Protein AF-A0A1V6EF49-F1 (afdb_monomer)

Mean predicted aligned error: 6.44 Å

Structure (mmCIF, N/CA/C/O backbone):
data_AF-A0A1V6EF49-F1
#
_entry.id   AF-A0A1V6EF49-F1
#
loop_
_atom_site.group_PDB
_atom_site.id
_atom_site.type_symbol
_atom_site.label_atom_id
_atom_site.label_alt_id
_atom_site.label_comp_id
_atom_site.label_asym_id
_atom_site.label_entity_id
_atom_site.label_seq_id
_atom_site.pdbx_PDB_ins_code
_atom_site.Cartn_x
_atom_site.Cartn_y
_atom_site.Cartn_z
_atom_site.occupancy
_atom_site.B_iso_or_equiv
_atom_site.auth_seq_id
_atom_site.auth_comp_id
_atom_site.auth_asym_id
_atom_site.auth_atom_id
_atom_site.pdbx_PDB_model_num
ATOM 1 N N . MET A 1 1 ? 8.854 -18.186 -18.953 1.00 43.47 1 MET A N 1
ATOM 2 C CA . MET A 1 1 ? 8.747 -16.756 -18.592 1.00 43.47 1 MET A CA 1
ATOM 3 C C . MET A 1 1 ? 7.684 -16.632 -17.520 1.00 43.47 1 MET A C 1
ATOM 5 O O . MET A 1 1 ? 6.619 -17.202 -17.709 1.00 43.47 1 MET A O 1
ATOM 9 N N . ALA A 1 2 ? 7.965 -15.952 -16.410 1.00 56.84 2 ALA A N 1
ATOM 10 C CA . ALA A 1 2 ? 6.919 -15.578 -15.463 1.00 56.84 2 ALA A CA 1
ATOM 11 C C . ALA A 1 2 ? 6.036 -14.497 -16.113 1.00 56.84 2 ALA A C 1
ATOM 13 O O . ALA A 1 2 ? 6.568 -13.566 -16.720 1.00 56.84 2 ALA A O 1
ATOM 14 N N . ALA A 1 3 ? 4.711 -14.643 -16.052 1.00 70.94 3 ALA A N 1
ATOM 15 C CA . ALA A 1 3 ? 3.799 -13.602 -16.515 1.00 70.94 3 ALA A CA 1
ATOM 16 C C . ALA A 1 3 ? 3.871 -12.425 -15.532 1.00 70.94 3 ALA A C 1
ATOM 18 O O . ALA A 1 3 ? 3.707 -12.609 -14.328 1.00 70.94 3 ALA A O 1
ATOM 19 N N . ARG A 1 4 ? 4.173 -11.232 -16.044 1.00 81.56 4 ARG A N 1
ATOM 20 C CA . ARG A 1 4 ? 4.249 -9.999 -15.257 1.00 81.56 4 ARG A CA 1
ATOM 21 C C . ARG A 1 4 ? 2.886 -9.320 -15.289 1.00 81.56 4 ARG A C 1
ATOM 23 O O . ARG A 1 4 ? 2.336 -9.128 -16.375 1.00 81.56 4 ARG A O 1
ATOM 30 N N . PHE A 1 5 ? 2.357 -8.944 -14.133 1.00 87.06 5 PHE A N 1
ATOM 31 C CA . PHE A 1 5 ? 1.105 -8.201 -14.065 1.00 87.06 5 PHE A CA 1
ATOM 32 C C . PHE A 1 5 ? 1.278 -6.784 -14.619 1.00 87.06 5 PHE A C 1
ATOM 34 O O . PHE A 1 5 ? 2.341 -6.158 -14.518 1.00 87.06 5 PHE A O 1
ATOM 41 N N . SER A 1 6 ? 0.220 -6.279 -15.249 1.00 89.31 6 SER A N 1
ATOM 42 C CA . SER A 1 6 ? 0.165 -4.896 -15.712 1.00 89.31 6 SER A CA 1
ATOM 43 C C . SER A 1 6 ? 0.026 -3.931 -14.532 1.00 89.31 6 SER A C 1
ATOM 45 O O . SER A 1 6 ? -0.502 -4.278 -13.479 1.00 89.31 6 SER A O 1
ATOM 47 N N . ARG A 1 7 ? 0.425 -2.668 -14.729 1.00 88.19 7 ARG A N 1
ATOM 48 C CA . ARG A 1 7 ? 0.237 -1.618 -13.710 1.00 88.19 7 ARG A CA 1
ATOM 49 C C . ARG A 1 7 ? -1.234 -1.442 -13.321 1.00 88.19 7 ARG A C 1
ATOM 51 O O . ARG A 1 7 ? -1.514 -1.115 -12.180 1.00 88.19 7 ARG A O 1
ATOM 58 N N . ALA A 1 8 ? -2.168 -1.648 -14.251 1.00 90.56 8 ALA A N 1
ATOM 59 C CA . ALA A 1 8 ? -3.597 -1.571 -13.956 1.00 90.56 8 ALA A CA 1
ATOM 60 C C . ALA A 1 8 ? -4.040 -2.686 -12.995 1.00 90.56 8 ALA A C 1
ATOM 62 O O . ALA A 1 8 ? -4.717 -2.398 -12.015 1.00 90.56 8 ALA A O 1
ATOM 63 N N . GLN A 1 9 ? -3.580 -3.919 -13.231 1.00 93.75 9 GLN A N 1
ATOM 64 C CA . GLN A 1 9 ? -3.871 -5.064 -12.363 1.00 93.75 9 GLN A CA 1
ATOM 65 C C . GLN A 1 9 ? -3.288 -4.882 -10.958 1.00 93.75 9 GLN A C 1
ATOM 67 O O . GLN A 1 9 ? -3.961 -5.184 -9.982 1.00 93.75 9 GLN A O 1
ATOM 72 N N . GLU A 1 10 ? -2.073 -4.337 -10.837 1.00 93.94 10 GLU A N 1
ATOM 73 C CA . GLU A 1 10 ? -1.485 -4.045 -9.521 1.00 93.94 10 GLU A CA 1
ATOM 74 C C . GLU A 1 10 ? -2.287 -2.987 -8.749 1.00 93.94 10 GLU A C 1
ATOM 76 O O . GLU A 1 10 ? -2.511 -3.148 -7.556 1.00 93.94 10 GLU A O 1
ATOM 81 N N . ARG A 1 11 ? -2.769 -1.928 -9.419 1.00 92.62 11 ARG A N 1
ATOM 82 C CA . ARG A 1 11 ? -3.580 -0.880 -8.768 1.00 92.62 11 ARG A CA 1
ATOM 83 C C . ARG A 1 11 ? -4.943 -1.399 -8.311 1.00 92.62 11 ARG A C 1
ATOM 85 O O . ARG A 1 11 ? -5.409 -1.032 -7.237 1.00 92.62 11 ARG A O 1
ATOM 92 N N . GLU A 1 12 ? -5.580 -2.243 -9.120 1.00 94.75 12 GLU A N 1
ATOM 93 C CA . GLU A 1 12 ? -6.827 -2.915 -8.742 1.00 94.75 12 GLU A CA 1
ATOM 94 C C . GLU A 1 12 ? -6.608 -3.848 -7.542 1.00 94.75 12 GLU A C 1
ATOM 96 O O . GLU A 1 12 ? -7.381 -3.816 -6.581 1.00 94.75 12 GLU A O 1
ATOM 101 N N . ALA A 1 13 ? -5.518 -4.621 -7.561 1.00 94.38 13 ALA A N 1
ATOM 102 C CA . ALA A 1 13 ? -5.134 -5.491 -6.457 1.00 94.38 13 ALA A CA 1
ATOM 103 C C . ALA A 1 13 ? -4.832 -4.701 -5.173 1.00 94.38 13 ALA A C 1
ATOM 105 O O . ALA A 1 13 ? -5.271 -5.112 -4.105 1.00 94.38 13 ALA A O 1
ATOM 106 N N . ASP A 1 14 ? -4.155 -3.555 -5.263 1.00 94.69 14 ASP A N 1
ATOM 107 C CA . ASP A 1 14 ? -3.883 -2.671 -4.122 1.00 94.69 14 ASP A CA 1
ATOM 108 C C . ASP A 1 14 ? -5.159 -2.119 -3.495 1.00 94.69 14 ASP A C 1
ATOM 110 O O . ASP A 1 14 ? -5.330 -2.173 -2.277 1.00 94.69 14 ASP A O 1
ATOM 114 N N . SER A 1 15 ? -6.068 -1.610 -4.329 1.00 94.69 15 SER A N 1
ATOM 115 C CA . SER A 1 15 ? -7.348 -1.081 -3.864 1.00 94.69 15 SER A CA 1
ATOM 116 C C . SER A 1 15 ? -8.191 -2.162 -3.196 1.00 94.69 15 SER A C 1
ATOM 118 O O . SER A 1 15 ? -8.763 -1.931 -2.134 1.00 94.69 15 SER A O 1
ATOM 120 N N . THR A 1 16 ? -8.249 -3.347 -3.804 1.00 96.62 16 THR A N 1
ATOM 121 C CA . THR A 1 16 ? -8.997 -4.489 -3.266 1.00 96.62 16 THR A CA 1
ATOM 122 C C . THR A 1 16 ? -8.344 -5.029 -1.994 1.00 96.62 16 THR A C 1
ATOM 124 O O . THR A 1 16 ? -9.030 -5.341 -1.027 1.00 96.62 16 THR A O 1
ATOM 127 N N . GLY A 1 17 ? -7.013 -5.104 -1.957 1.00 94.69 17 GLY A N 1
ATOM 128 C CA . GLY A 1 17 ? -6.251 -5.543 -0.790 1.00 94.69 17 GLY A CA 1
ATOM 129 C C . GLY A 1 17 ? -6.432 -4.616 0.410 1.00 94.69 17 GLY A C 1
ATOM 130 O O . GLY A 1 17 ? -6.607 -5.109 1.521 1.00 94.69 17 GLY A O 1
ATOM 131 N N . MET A 1 18 ? -6.464 -3.297 0.191 1.00 94.75 18 MET A N 1
ATOM 132 C CA . MET A 1 18 ? -6.760 -2.322 1.245 1.00 94.75 18 MET A CA 1
ATOM 133 C C . MET A 1 18 ? -8.150 -2.553 1.857 1.00 94.75 18 MET A C 1
ATOM 135 O O . MET A 1 18 ? -8.2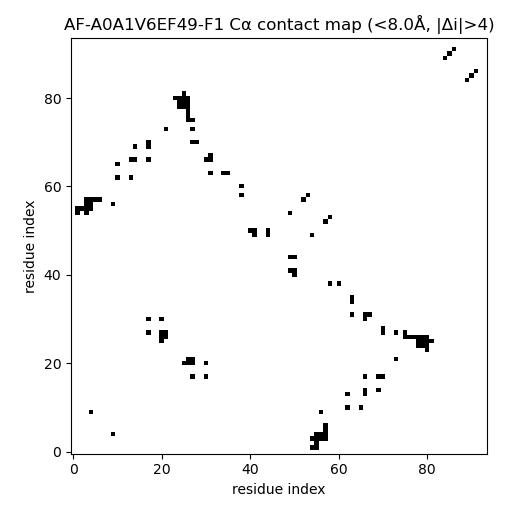63 -2.646 3.077 1.00 94.75 18 MET A O 1
ATOM 139 N N . ASP A 1 19 ? -9.189 -2.709 1.029 1.00 95.06 19 ASP A N 1
ATOM 140 C CA . ASP A 1 19 ? -10.558 -2.973 1.505 1.00 95.06 19 ASP A CA 1
ATOM 141 C C . ASP A 1 19 ? -10.640 -4.289 2.298 1.00 95.06 19 ASP A C 1
ATOM 143 O O . ASP A 1 19 ? -11.244 -4.337 3.370 1.00 95.06 19 ASP A O 1
ATOM 147 N N . ILE A 1 20 ? -9.970 -5.345 1.823 1.00 95.62 20 ILE A N 1
ATOM 148 C CA . ILE A 1 20 ? -9.910 -6.635 2.523 1.00 95.62 20 ILE A CA 1
ATOM 149 C C . ILE A 1 20 ? -9.237 -6.491 3.892 1.00 95.62 20 ILE A C 1
ATOM 151 O O . ILE A 1 20 ? -9.774 -6.983 4.885 1.00 95.62 20 ILE A O 1
ATOM 155 N N . LEU A 1 21 ? -8.075 -5.833 3.960 1.00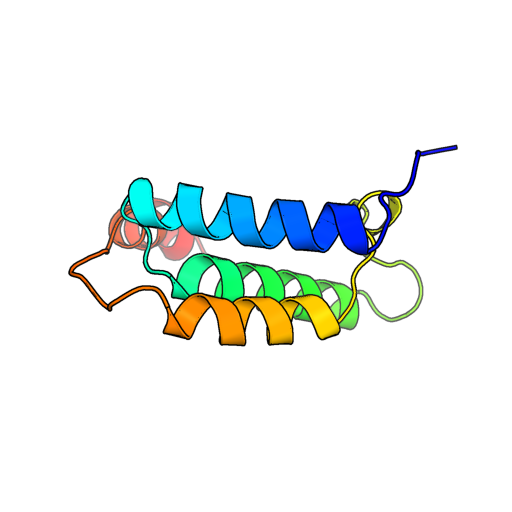 93.44 21 LEU A N 1
ATOM 156 C CA . LEU A 1 21 ? -7.335 -5.650 5.212 1.00 93.44 21 LEU A CA 1
ATOM 157 C C . LEU A 1 21 ? -8.136 -4.824 6.217 1.00 93.44 21 LEU A C 1
ATOM 159 O O . LEU A 1 21 ? -8.259 -5.226 7.374 1.00 93.44 21 LEU A O 1
ATOM 163 N N . TYR A 1 22 ? -8.734 -3.727 5.758 1.00 93.06 22 TYR A N 1
ATOM 164 C CA . TYR A 1 22 ? -9.566 -2.871 6.590 1.00 93.06 22 TYR A CA 1
ATOM 165 C C . TYR A 1 22 ? -10.757 -3.639 7.179 1.00 93.06 22 TYR A C 1
ATOM 167 O O . TYR A 1 22 ? -10.965 -3.634 8.390 1.0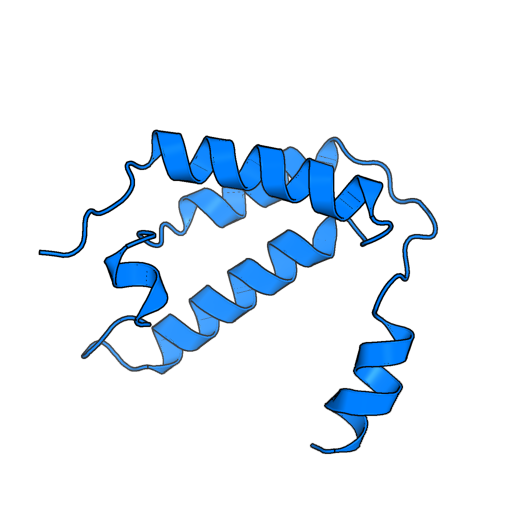0 93.06 22 TYR A O 1
ATOM 175 N N . ARG A 1 23 ? -11.495 -4.396 6.353 1.00 91.69 23 ARG A N 1
ATOM 176 C CA . ARG A 1 23 ? -12.618 -5.239 6.814 1.00 91.69 23 ARG A CA 1
ATOM 177 C C . ARG A 1 23 ? -12.191 -6.364 7.752 1.00 91.69 23 ARG A C 1
ATOM 179 O O . ARG A 1 23 ? -13.002 -6.831 8.547 1.00 91.69 23 ARG A O 1
ATOM 186 N N . ALA A 1 24 ? -10.948 -6.822 7.643 1.00 91.44 24 ALA A N 1
ATOM 187 C CA . ALA A 1 24 ? -10.371 -7.812 8.544 1.00 91.44 24 ALA A CA 1
ATOM 188 C C . ALA A 1 24 ? -9.914 -7.212 9.891 1.00 91.44 24 ALA A C 1
ATOM 190 O O . ALA A 1 24 ? -9.439 -7.958 10.746 1.00 91.44 24 ALA A O 1
ATOM 191 N N . GLY A 1 25 ? -10.073 -5.898 10.099 1.00 90.31 25 GLY A N 1
ATOM 192 C CA . GLY A 1 25 ? -9.729 -5.202 11.340 1.00 90.31 25 GLY A CA 1
ATOM 193 C C . GLY A 1 25 ? -8.268 -4.758 11.430 1.00 90.31 25 GLY A C 1
ATOM 194 O O . GLY A 1 25 ? -7.807 -4.415 12.520 1.00 90.31 25 GLY A O 1
ATOM 195 N N . TYR A 1 26 ? -7.527 -4.780 10.316 1.00 90.12 26 TYR A N 1
ATOM 196 C CA . TYR A 1 26 ? -6.202 -4.166 10.254 1.00 90.12 26 TYR A CA 1
ATOM 197 C C . TYR A 1 26 ? -6.322 -2.644 10.091 1.00 90.12 26 TYR A C 1
ATOM 199 O O . TYR A 1 26 ? -7.236 -2.167 9.407 1.00 90.12 26 TYR A O 1
ATOM 207 N N . PRO A 1 27 ? -5.389 -1.871 10.672 1.00 90.56 27 PRO A N 1
ATOM 208 C CA . PRO A 1 27 ? -5.346 -0.434 10.451 1.00 90.56 27 PRO A CA 1
ATOM 209 C C . PRO A 1 27 ? -5.016 -0.145 8.976 1.00 90.56 27 PRO A C 1
ATOM 211 O O . PRO A 1 27 ? -4.227 -0.885 8.368 1.00 90.56 27 PRO A O 1
ATOM 214 N N . PRO A 1 28 ? -5.604 0.896 8.364 1.00 89.94 28 PRO A N 1
ATOM 215 C CA . PRO A 1 28 ? -5.404 1.195 6.946 1.00 89.94 28 PRO A CA 1
ATOM 216 C C . PRO A 1 28 ? -3.929 1.520 6.617 1.00 89.94 28 PRO A C 1
ATOM 218 O O . PRO A 1 28 ? -3.457 1.266 5.504 1.00 89.94 28 PRO A O 1
ATOM 221 N N . GLU A 1 29 ? -3.134 1.960 7.594 1.00 91.50 29 GLU A N 1
ATOM 222 C CA . GLU A 1 29 ? -1.690 2.162 7.461 1.00 91.50 29 GLU A CA 1
ATOM 223 C C . GLU A 1 29 ? -0.900 0.860 7.296 1.00 91.50 29 GLU A C 1
ATOM 225 O O . GLU A 1 29 ? 0.231 0.896 6.798 1.00 91.50 29 GLU A O 1
ATOM 230 N N . ALA A 1 30 ? -1.447 -0.296 7.688 1.00 90.38 30 ALA A N 1
ATOM 231 C CA . ALA A 1 30 ? -0.730 -1.571 7.643 1.00 90.38 30 ALA A CA 1
ATOM 232 C C . ALA A 1 30 ? -0.244 -1.900 6.223 1.00 90.38 30 ALA A C 1
ATOM 234 O O . ALA A 1 30 ? 0.919 -2.269 6.031 1.00 90.38 30 ALA A O 1
ATOM 235 N N . MET A 1 31 ? -1.102 -1.696 5.218 1.00 91.81 31 MET A N 1
ATOM 236 C CA . MET A 1 31 ? -0.782 -1.936 3.806 1.00 91.81 31 MET A CA 1
ATOM 237 C C . MET A 1 31 ? 0.323 -0.989 3.314 1.00 91.81 31 MET A C 1
ATOM 239 O O . MET A 1 31 ? 1.286 -1.417 2.674 1.00 91.81 31 MET A O 1
ATOM 243 N N . VAL A 1 32 ? 0.231 0.300 3.662 1.00 92.75 32 VAL A N 1
ATOM 244 C CA . VAL A 1 32 ? 1.233 1.316 3.298 1.00 92.75 32 VAL A CA 1
ATOM 245 C C . VAL A 1 32 ? 2.578 1.012 3.964 1.00 92.75 32 VAL A C 1
ATOM 247 O O . VAL A 1 32 ? 3.628 1.082 3.321 1.00 92.75 32 VAL A O 1
ATOM 250 N N . SER A 1 33 ? 2.563 0.641 5.244 1.00 91.44 33 SER A N 1
ATOM 251 C CA . SER A 1 33 ? 3.750 0.259 6.015 1.00 91.44 33 SER A CA 1
ATOM 252 C C . SER A 1 33 ? 4.432 -0.973 5.420 1.00 91.44 33 SER A C 1
ATOM 254 O O . SER A 1 33 ? 5.646 -0.973 5.206 1.00 91.44 33 SER A O 1
ATOM 256 N N . PHE A 1 34 ? 3.655 -2.001 5.075 1.00 90.94 34 PHE A N 1
ATOM 257 C CA . PHE A 1 34 ? 4.156 -3.206 4.422 1.00 90.94 34 PHE A CA 1
ATOM 258 C C . PHE A 1 34 ? 4.832 -2.901 3.077 1.00 90.94 34 PHE A C 1
ATOM 260 O O . PHE A 1 34 ? 5.972 -3.310 2.850 1.00 90.94 34 PHE A O 1
ATOM 267 N N . MET A 1 35 ? 4.179 -2.120 2.214 1.00 92.06 35 MET A N 1
ATOM 268 C CA . MET A 1 35 ? 4.725 -1.765 0.901 1.00 92.06 35 MET A CA 1
ATOM 269 C C . MET A 1 35 ? 6.001 -0.922 1.008 1.00 92.06 35 MET A C 1
ATOM 271 O O . MET A 1 35 ? 6.966 -1.167 0.284 1.00 92.06 35 MET A O 1
ATOM 275 N N . ASN A 1 36 ? 6.063 0.013 1.960 1.00 91.94 36 ASN A N 1
ATOM 276 C CA . ASN A 1 36 ? 7.286 0.769 2.237 1.00 91.94 36 ASN A CA 1
ATOM 277 C C . ASN A 1 36 ? 8.439 -0.128 2.706 1.00 91.94 36 ASN A C 1
ATOM 279 O O . ASN A 1 36 ? 9.572 0.065 2.266 1.00 91.94 36 ASN A O 1
ATOM 283 N N . LYS A 1 37 ? 8.165 -1.133 3.551 1.00 90.12 37 LYS A N 1
ATOM 284 C CA . LYS A 1 37 ? 9.178 -2.115 3.971 1.00 90.12 37 LYS A CA 1
ATOM 285 C C . LYS A 1 37 ? 9.709 -2.917 2.782 1.00 90.12 37 LYS A C 1
ATOM 287 O O . LYS A 1 37 ? 10.919 -3.080 2.669 1.00 90.12 37 LYS A O 1
ATOM 292 N N . LEU A 1 38 ? 8.843 -3.363 1.866 1.00 89.75 38 LEU A N 1
ATOM 293 C CA . LEU A 1 38 ? 9.281 -4.054 0.645 1.00 89.75 38 LEU A CA 1
ATOM 294 C C . LEU A 1 38 ? 10.184 -3.175 -0.230 1.00 89.75 38 LEU A C 1
ATOM 296 O O . LEU 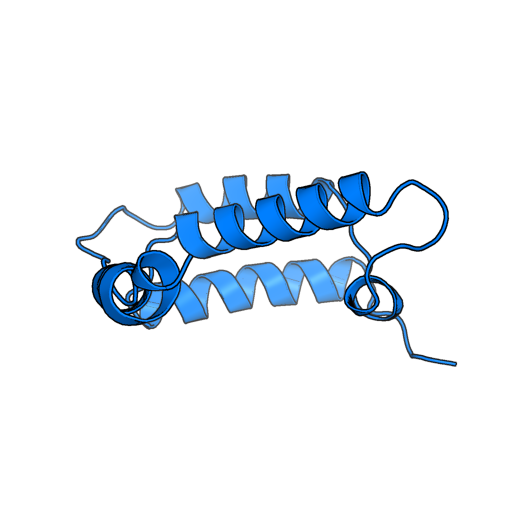A 1 38 ? 11.208 -3.651 -0.712 1.00 89.75 38 LEU A O 1
ATOM 300 N N . LEU A 1 39 ? 9.841 -1.894 -0.404 1.00 88.62 39 LEU A N 1
ATOM 301 C CA . LEU A 1 39 ? 10.681 -0.949 -1.148 1.00 88.62 39 LEU A CA 1
ATOM 302 C C . LEU A 1 39 ? 12.033 -0.707 -0.473 1.00 88.62 39 LEU A C 1
ATOM 304 O O . LEU A 1 39 ? 13.048 -0.612 -1.160 1.00 88.62 39 LEU A O 1
ATOM 308 N N . ALA A 1 40 ? 12.061 -0.592 0.856 1.00 88.88 40 ALA A N 1
ATOM 309 C CA . ALA A 1 40 ? 13.306 -0.437 1.602 1.00 88.88 40 ALA A CA 1
ATOM 310 C C . ALA A 1 40 ? 14.215 -1.661 1.414 1.00 88.88 40 ALA A C 1
ATOM 312 O O . ALA A 1 40 ? 15.367 -1.504 1.017 1.00 88.88 40 ALA A O 1
ATOM 313 N N . LEU A 1 41 ? 13.668 -2.869 1.577 1.00 87.62 41 LEU A N 1
ATOM 314 C CA . LEU A 1 41 ? 14.399 -4.126 1.388 1.00 87.62 41 LEU A CA 1
ATOM 315 C C . LEU A 1 41 ? 14.933 -4.290 -0.043 1.00 87.62 41 LEU A C 1
ATOM 317 O O . LEU A 1 41 ? 16.062 -4.733 -0.244 1.00 87.62 41 LEU A O 1
ATOM 321 N N . ASP A 1 42 ? 14.147 -3.913 -1.051 1.00 86.81 42 ASP A N 1
ATOM 322 C CA . ASP A 1 42 ? 14.587 -3.945 -2.448 1.00 86.81 42 ASP A CA 1
ATOM 323 C C . ASP A 1 42 ? 15.734 -2.964 -2.712 1.00 86.81 42 ASP A C 1
ATOM 325 O O . ASP A 1 42 ? 16.715 -3.324 -3.361 1.00 86.81 42 ASP A O 1
ATOM 329 N N . ARG A 1 43 ? 15.686 -1.762 -2.129 1.00 86.12 43 ARG A N 1
ATOM 330 C CA . ARG A 1 43 ? 16.790 -0.791 -2.209 1.00 86.12 43 ARG A CA 1
ATOM 331 C C . ARG A 1 43 ? 18.048 -1.291 -1.499 1.00 86.12 43 ARG A C 1
ATOM 333 O O . ARG A 1 43 ? 19.146 -1.139 -2.033 1.00 86.12 43 ARG A O 1
ATOM 340 N N . GLU A 1 44 ? 17.895 -1.911 -0.333 1.00 85.94 44 GLU A N 1
ATOM 341 C CA . GLU A 1 44 ? 18.994 -2.499 0.446 1.00 85.94 44 GLU A CA 1
ATOM 342 C C . GLU A 1 44 ? 19.650 -3.689 -0.263 1.00 85.94 44 GLU A C 1
ATOM 344 O O . GLU A 1 44 ? 20.854 -3.900 -0.117 1.00 85.94 44 GLU A O 1
ATOM 349 N N . SER A 1 45 ? 18.903 -4.422 -1.098 1.00 78.19 45 SER A N 1
ATOM 350 C CA . SER A 1 45 ? 19.427 -5.547 -1.888 1.00 78.19 45 SER A CA 1
ATOM 351 C C . SER A 1 45 ? 20.476 -5.149 -2.944 1.00 78.19 45 SER A C 1
ATOM 353 O O . SER A 1 45 ? 21.103 -6.012 -3.564 1.00 78.19 45 SER A O 1
ATOM 355 N N . GLY A 1 46 ? 20.730 -3.844 -3.109 1.00 61.06 46 GLY A N 1
ATOM 356 C CA . GLY A 1 46 ? 21.951 -3.329 -3.715 1.00 61.06 46 GLY A CA 1
ATOM 357 C C . GLY A 1 46 ? 22.040 -3.562 -5.217 1.00 61.06 46 GLY A C 1
ATOM 358 O O . GLY A 1 46 ? 22.950 -4.246 -5.667 1.00 61.06 46 GLY A O 1
ATOM 359 N N . GLY A 1 47 ? 21.114 -2.992 -5.998 1.00 59.56 47 GLY A N 1
ATOM 360 C CA . GLY A 1 47 ? 21.222 -2.744 -7.452 1.00 59.56 47 GLY A CA 1
ATOM 361 C C . GLY A 1 47 ? 21.421 -3.947 -8.395 1.00 59.56 47 GLY A C 1
ATOM 362 O O . GLY A 1 47 ? 21.275 -3.793 -9.605 1.00 59.56 47 GLY A O 1
ATOM 363 N N . GLY A 1 48 ? 21.748 -5.135 -7.882 1.00 65.00 48 GLY A N 1
ATOM 364 C CA . GLY A 1 48 ? 22.109 -6.316 -8.664 1.00 65.00 48 GLY A CA 1
ATOM 365 C C . GLY A 1 48 ? 20.947 -7.276 -8.895 1.00 65.00 48 GLY A C 1
ATOM 366 O O . GLY A 1 48 ? 20.896 -7.913 -9.948 1.00 65.00 48 GLY A O 1
ATOM 367 N N . ARG A 1 49 ? 20.001 -7.378 -7.950 1.00 70.19 49 ARG A N 1
ATOM 368 C CA . ARG A 1 49 ? 18.757 -8.152 -8.098 1.00 70.19 49 ARG A CA 1
ATOM 369 C C . ARG A 1 49 ? 17.648 -7.564 -7.241 1.00 70.19 49 ARG A C 1
ATOM 371 O O . ARG A 1 49 ? 17.775 -7.532 -6.029 1.00 70.19 49 ARG A O 1
ATOM 378 N N . SER A 1 50 ? 16.554 -7.192 -7.895 1.00 80.44 50 SER A N 1
ATOM 379 C CA . SER A 1 50 ? 15.300 -6.854 -7.229 1.00 80.44 50 SER A CA 1
ATOM 380 C C . SER A 1 50 ? 14.729 -8.067 -6.480 1.00 80.44 50 SER A C 1
ATOM 382 O O . SER A 1 50 ? 15.035 -9.216 -6.831 1.00 80.44 50 SER A O 1
ATOM 384 N N . LEU A 1 51 ? 13.897 -7.833 -5.462 1.00 85.19 51 LEU A N 1
ATOM 385 C CA . LEU A 1 51 ? 13.228 -8.902 -4.720 1.00 85.19 51 LEU A CA 1
ATOM 386 C C . LEU A 1 51 ? 12.458 -9.843 -5.672 1.00 85.19 51 LEU A C 1
ATOM 388 O O . LEU A 1 51 ? 11.813 -9.370 -6.611 1.00 85.19 51 LEU A O 1
ATOM 392 N N . PRO A 1 52 ? 12.437 -11.171 -5.427 1.00 87.19 52 PRO A N 1
ATOM 393 C CA . PRO A 1 52 ? 11.755 -12.125 -6.308 1.00 87.19 52 PRO A CA 1
ATOM 394 C C . PRO A 1 52 ? 10.275 -11.811 -6.560 1.00 87.19 52 PRO A C 1
ATOM 396 O O . PRO A 1 52 ? 9.772 -12.080 -7.648 1.00 87.19 52 PRO A O 1
ATOM 399 N N . ILE A 1 53 ? 9.589 -11.202 -5.585 1.00 86.50 53 ILE A N 1
ATOM 400 C CA . ILE A 1 53 ? 8.188 -10.778 -5.717 1.00 86.50 53 ILE A CA 1
ATOM 401 C C . ILE A 1 53 ? 7.993 -9.778 -6.866 1.00 86.50 53 ILE A C 1
ATOM 403 O O . ILE A 1 53 ? 6.981 -9.818 -7.564 1.00 86.50 53 ILE A O 1
ATOM 407 N N . PHE A 1 54 ? 9.004 -8.952 -7.143 1.00 88.44 54 PHE A N 1
ATOM 408 C CA . PHE A 1 54 ? 8.961 -7.948 -8.199 1.00 88.44 54 PHE A CA 1
ATOM 409 C C . PHE A 1 54 ? 9.202 -8.504 -9.608 1.00 88.44 54 PHE A C 1
ATOM 411 O O . PHE A 1 54 ? 9.016 -7.790 -10.597 1.00 88.44 54 PHE A O 1
ATOM 418 N N . ALA A 1 55 ? 9.524 -9.798 -9.728 1.00 87.88 55 ALA A N 1
ATOM 419 C CA . ALA A 1 55 ? 9.574 -10.484 -11.016 1.00 87.88 55 ALA A CA 1
ATOM 420 C C . ALA A 1 55 ? 8.178 -10.638 -11.652 1.00 87.88 55 ALA A C 1
ATOM 422 O O . ALA A 1 55 ? 8.049 -10.531 -12.873 1.00 87.88 55 ALA A O 1
ATOM 423 N N . THR A 1 56 ? 7.138 -10.871 -10.841 1.00 88.69 56 THR A N 1
ATOM 424 C CA . THR A 1 56 ? 5.740 -11.005 -11.296 1.00 88.69 56 THR A CA 1
ATOM 425 C C . THR A 1 56 ? 4.901 -9.775 -10.978 1.00 88.69 56 THR A C 1
ATOM 427 O O . THR A 1 56 ? 4.117 -9.360 -11.830 1.00 88.69 56 THR A O 1
ATOM 430 N N . HIS A 1 57 ? 5.103 -9.169 -9.808 1.00 89.62 57 HIS A N 1
ATOM 431 C CA . HIS A 1 57 ? 4.409 -7.965 -9.355 1.00 89.62 57 HIS A CA 1
ATOM 432 C C . HIS A 1 57 ? 5.341 -6.771 -9.462 1.00 89.62 57 HIS A C 1
ATOM 434 O O . HIS A 1 57 ? 6.036 -6.464 -8.501 1.00 89.62 57 H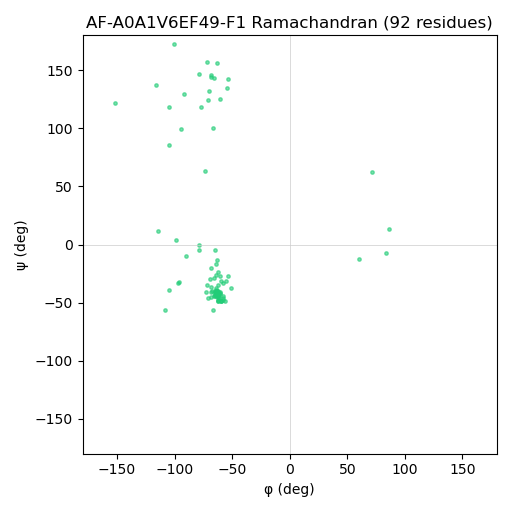IS A O 1
ATOM 440 N N . PRO A 1 58 ? 5.445 -6.099 -10.614 1.00 84.69 58 PRO A N 1
ATOM 441 C CA . PRO A 1 58 ? 6.409 -5.024 -10.737 1.00 84.69 58 PRO A CA 1
ATOM 442 C C . PRO A 1 58 ? 6.230 -3.976 -9.649 1.00 84.69 58 PRO A C 1
ATOM 444 O O . PRO A 1 58 ? 5.108 -3.550 -9.390 1.00 84.69 58 PRO A O 1
ATOM 447 N N . SER A 1 59 ? 7.349 -3.569 -9.051 1.00 76.12 59 SER A N 1
ATOM 448 C CA . SER A 1 59 ? 7.395 -2.476 -8.090 1.00 76.12 59 SER A CA 1
ATOM 449 C C . SER A 1 59 ? 7.321 -1.143 -8.819 1.00 76.12 59 SER A C 1
ATOM 451 O O . SER A 1 59 ? 8.157 -0.855 -9.680 1.00 76.12 59 SER A O 1
ATOM 453 N N . PRO A 1 60 ? 6.284 -0.352 -8.545 1.00 74.50 60 PRO A N 1
ATOM 454 C CA . PRO A 1 60 ? 6.406 1.078 -8.722 1.00 74.50 60 PRO A CA 1
ATOM 455 C C . PRO A 1 60 ? 6.266 1.816 -7.393 1.00 74.50 60 PRO A C 1
ATOM 457 O O . PRO A 1 60 ? 5.336 1.601 -6.615 1.00 74.50 60 PRO A O 1
ATOM 460 N N . GLU A 1 61 ? 7.134 2.798 -7.200 1.00 79.75 61 GLU A N 1
ATOM 461 C CA . GLU A 1 61 ? 7.019 3.804 -6.147 1.00 79.75 61 GLU A CA 1
ATOM 462 C C . GLU A 1 61 ? 5.644 4.503 -6.185 1.00 79.75 61 GLU A C 1
ATOM 464 O O . GLU A 1 61 ? 5.117 4.909 -5.152 1.00 79.75 61 GLU A O 1
ATOM 469 N N . GLU A 1 62 ? 5.014 4.566 -7.366 1.00 85.44 62 GLU A N 1
ATOM 470 C CA . GLU A 1 62 ? 3.673 5.125 -7.581 1.00 85.44 62 GLU A CA 1
ATOM 471 C C . GLU A 1 62 ? 2.563 4.396 -6.795 1.00 85.44 62 GLU A C 1
ATOM 473 O O . GLU A 1 62 ? 1.548 5.008 -6.469 1.00 85.44 62 GLU A O 1
ATOM 478 N N . ARG A 1 63 ? 2.734 3.105 -6.472 1.00 90.44 63 ARG A N 1
ATOM 479 C CA . ARG A 1 63 ? 1.724 2.333 -5.726 1.00 90.44 63 ARG A CA 1
ATOM 480 C C . ARG A 1 63 ? 1.647 2.747 -4.270 1.00 90.44 63 ARG A C 1
ATOM 482 O O . ARG A 1 63 ? 0.558 2.780 -3.714 1.00 90.44 63 ARG A O 1
ATOM 489 N N . VAL A 1 64 ? 2.774 3.112 -3.660 1.00 92.25 64 VAL A N 1
ATOM 490 C CA . VAL A 1 64 ? 2.759 3.648 -2.294 1.00 92.25 64 VAL A CA 1
ATOM 491 C C . VAL A 1 64 ? 1.997 4.967 -2.261 1.00 92.25 64 VAL A C 1
ATOM 493 O O . VAL A 1 64 ? 1.165 5.148 -1.380 1.00 92.25 64 VAL A O 1
ATOM 496 N N . ALA A 1 65 ? 2.212 5.846 -3.246 1.00 91.31 65 ALA A N 1
ATOM 497 C CA . ALA A 1 65 ? 1.456 7.093 -3.353 1.00 91.31 65 ALA A CA 1
ATOM 498 C C . ALA A 1 65 ? -0.051 6.831 -3.534 1.00 91.31 65 ALA A C 1
ATOM 500 O O . ALA A 1 65 ? -0.866 7.414 -2.824 1.00 91.31 65 ALA A O 1
ATOM 501 N N . LEU A 1 66 ? -0.426 5.888 -4.408 1.00 91.50 66 LEU A N 1
ATOM 502 C CA . LEU A 1 66 ? -1.822 5.468 -4.558 1.00 91.50 66 LEU A CA 1
ATOM 503 C C . LEU A 1 66 ? -2.408 4.952 -3.236 1.00 91.50 66 LEU A C 1
ATOM 505 O O . LEU A 1 66 ? -3.503 5.352 -2.856 1.00 91.50 66 LEU A O 1
ATOM 509 N N . LEU A 1 67 ? -1.697 4.073 -2.530 1.00 93.12 67 LEU A N 1
ATOM 510 C CA . LEU A 1 67 ? -2.160 3.513 -1.261 1.00 93.12 67 LEU A CA 1
ATOM 511 C C . LEU A 1 67 ? -2.294 4.589 -0.179 1.00 93.12 67 LEU A C 1
ATOM 513 O O . LEU A 1 67 ? -3.261 4.555 0.571 1.00 93.12 67 LEU A O 1
ATOM 517 N N . GLN A 1 68 ? -1.388 5.570 -0.128 1.00 93.69 68 GLN A N 1
ATOM 518 C CA . GLN A 1 68 ? -1.504 6.736 0.757 1.00 93.69 68 GLN A CA 1
ATOM 519 C C . GLN A 1 68 ? -2.739 7.585 0.437 1.00 93.69 68 GLN A C 1
ATOM 521 O O . GLN A 1 68 ? -3.361 8.136 1.345 1.00 93.69 68 GLN A O 1
ATOM 526 N N . ASP A 1 69 ? -3.109 7.691 -0.839 1.00 93.75 69 ASP A N 1
ATOM 527 C CA . ASP A 1 69 ? -4.317 8.395 -1.264 1.00 93.75 69 ASP A CA 1
ATOM 528 C C . ASP A 1 69 ? -5.594 7.615 -0.932 1.00 93.75 69 ASP A C 1
ATOM 530 O O . ASP A 1 69 ? -6.572 8.205 -0.467 1.00 93.75 69 ASP A O 1
ATOM 534 N N . LEU A 1 70 ? -5.580 6.295 -1.129 1.00 92.44 70 LEU A N 1
ATOM 535 C CA . LEU A 1 70 ? -6.680 5.399 -0.772 1.00 92.44 70 LEU A CA 1
ATOM 536 C C . LEU A 1 70 ? -6.905 5.354 0.737 1.00 92.44 70 LEU A C 1
ATOM 538 O O . LEU A 1 70 ? -8.046 5.436 1.171 1.00 92.44 70 LEU A O 1
ATOM 542 N N . MET A 1 71 ? -5.830 5.285 1.524 1.00 93.00 71 MET A N 1
ATOM 543 C CA . MET 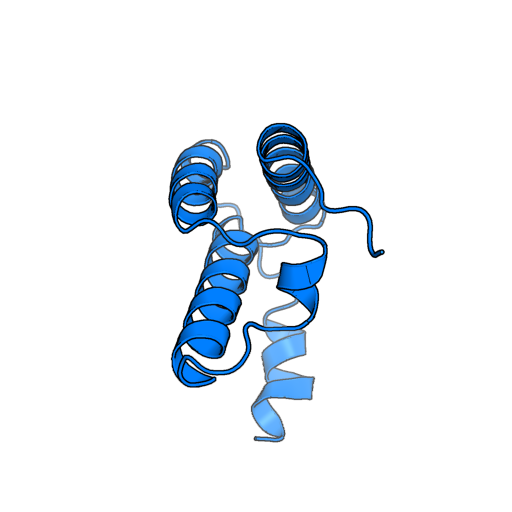A 1 71 ? -5.856 5.240 2.989 1.00 93.00 71 MET A CA 1
ATOM 544 C C . MET A 1 71 ? -6.708 6.366 3.585 1.00 93.00 71 MET A C 1
ATOM 546 O O . MET A 1 71 ? -7.480 6.122 4.500 1.00 93.00 71 MET A O 1
ATOM 550 N N . ARG A 1 72 ? -6.676 7.571 2.997 1.00 91.25 72 ARG A N 1
ATOM 551 C CA . ARG A 1 72 ? -7.484 8.722 3.450 1.00 91.25 72 ARG A CA 1
ATOM 552 C C . ARG A 1 72 ? -9.001 8.518 3.350 1.00 91.25 72 ARG A C 1
ATOM 554 O O . ARG A 1 72 ? -9.750 9.338 3.871 1.00 91.25 72 ARG A O 1
ATOM 561 N N . GLN A 1 73 ? -9.457 7.487 2.643 1.00 91.56 73 GLN A N 1
ATOM 562 C CA . GLN A 1 73 ? -10.874 7.143 2.502 1.00 91.56 73 GLN A CA 1
ATOM 563 C C . GLN A 1 73 ? -11.356 6.177 3.592 1.00 91.56 73 GLN A C 1
ATOM 565 O O . GLN A 1 73 ? -12.560 5.962 3.713 1.00 91.56 73 GLN A O 1
ATOM 570 N N . TYR A 1 74 ? -10.439 5.616 4.382 1.00 89.00 74 TYR A N 1
ATOM 571 C CA . TYR A 1 74 ? -10.735 4.686 5.462 1.00 89.00 74 TYR A CA 1
ATOM 572 C C . TYR A 1 74 ? -10.582 5.427 6.795 1.00 89.00 74 TYR A C 1
ATOM 574 O O . TYR A 1 74 ? -9.504 5.950 7.070 1.00 89.00 74 TYR A O 1
ATOM 582 N N . PRO A 1 75 ? -11.647 5.550 7.603 1.00 85.19 75 PRO A N 1
ATOM 583 C CA . PRO A 1 75 ? -11.546 6.216 8.890 1.00 85.19 75 PRO A CA 1
ATOM 584 C C . PRO A 1 75 ? -10.696 5.393 9.861 1.00 85.19 75 PRO A C 1
ATOM 586 O O . PRO A 1 75 ? -10.773 4.163 9.881 1.00 85.19 75 PRO A O 1
ATOM 589 N N . GLU A 1 76 ? -9.934 6.105 10.689 1.00 71.75 76 GLU A N 1
ATOM 590 C CA . GLU A 1 76 ? -9.201 5.534 11.817 1.00 71.75 76 GLU A CA 1
ATOM 591 C C . GLU A 1 76 ? -10.199 5.021 12.864 1.00 71.75 76 GLU A C 1
ATOM 593 O O . GLU A 1 76 ? -10.785 5.790 13.632 1.00 71.75 76 GLU A O 1
ATOM 598 N N . GLU A 1 77 ? -10.429 3.711 12.859 1.00 77.81 77 GLU A N 1
ATOM 599 C CA . GLU A 1 77 ? -11.184 2.990 13.885 1.00 77.81 77 GLU A CA 1
ATOM 600 C C . GLU A 1 77 ? -10.210 2.285 14.845 1.00 77.81 77 GLU A C 1
ATOM 602 O O . GLU A 1 77 ? -9.002 2.276 14.618 1.00 77.81 77 GLU A O 1
ATOM 607 N N . ASN A 1 78 ? -10.702 1.690 15.941 1.00 72.31 78 ASN A N 1
ATOM 608 C CA . ASN A 1 78 ? -9.856 0.937 16.882 1.00 72.31 78 ASN A CA 1
ATOM 609 C C . ASN A 1 78 ? -9.425 -0.421 16.286 1.00 72.31 78 ASN A C 1
ATOM 611 O O . ASN A 1 78 ? -9.825 -1.487 16.756 1.00 72.31 78 ASN A O 1
ATOM 615 N N . HIS A 1 79 ? -8.659 -0.364 15.200 1.00 76.62 79 HIS A N 1
ATOM 616 C CA . HIS A 1 79 ? -8.099 -1.488 14.470 1.00 76.62 79 HIS A CA 1
ATOM 617 C C . HIS A 1 79 ? -6.679 -1.761 14.970 1.00 76.62 79 HIS A C 1
ATOM 619 O O . HIS A 1 79 ? -5.726 -1.113 14.554 1.00 76.62 79 HIS A O 1
ATO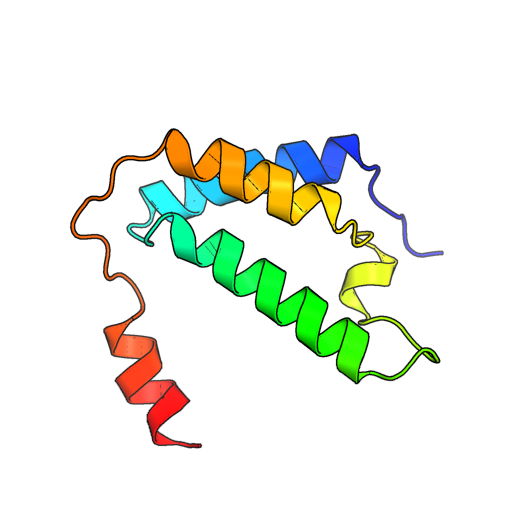M 625 N N . SER A 1 80 ? -6.531 -2.750 15.850 1.00 73.06 80 SER A N 1
ATOM 626 C CA . SER A 1 80 ? -5.226 -3.224 16.341 1.00 73.06 80 SER A CA 1
ATOM 627 C C . SER A 1 80 ? -4.924 -4.660 15.906 1.00 73.06 80 SER A C 1
ATOM 629 O O . SER A 1 80 ? -4.014 -5.308 16.434 1.00 73.06 80 SER A O 1
ATOM 631 N N . TYR A 1 81 ? -5.707 -5.212 14.969 1.00 72.62 81 TYR A N 1
ATOM 632 C CA . TYR A 1 81 ? -5.617 -6.633 14.662 1.00 72.62 81 TYR A CA 1
ATOM 633 C C . TYR A 1 81 ? -4.214 -6.996 14.165 1.00 72.62 81 TYR A C 1
ATOM 635 O O . TYR A 1 81 ? -3.687 -6.426 13.212 1.00 72.62 81 TYR A O 1
ATOM 643 N N . GLY A 1 82 ? -3.604 -7.975 14.831 1.00 69.06 82 GLY A N 1
ATOM 644 C CA . GLY A 1 82 ? -2.266 -8.463 14.510 1.00 69.06 82 GLY A CA 1
ATOM 645 C C . GLY A 1 82 ? -1.110 -7.663 15.113 1.00 69.06 82 GLY A C 1
ATOM 646 O O . GLY A 1 82 ? 0.014 -8.151 15.030 1.00 69.06 82 GLY A O 1
ATOM 647 N N . GLU A 1 83 ? -1.352 -6.512 15.749 1.00 73.44 83 GLU A N 1
ATOM 648 C CA . GLU A 1 83 ? -0.307 -5.747 16.439 1.00 73.44 83 GLU A CA 1
ATOM 649 C C . GLU A 1 83 ? 0.211 -6.516 17.663 1.00 73.44 83 GLU A C 1
ATOM 651 O O . GLU A 1 83 ? 1.390 -6.874 17.700 1.00 73.44 83 GLU A O 1
ATOM 656 N N . ASP A 1 84 ? -0.679 -6.882 18.590 1.00 73.50 84 ASP A N 1
ATOM 657 C CA . ASP A 1 84 ? -0.330 -7.639 19.803 1.00 73.50 84 ASP A CA 1
ATOM 658 C C . ASP A 1 84 ? 0.386 -8.952 19.459 1.00 73.50 84 ASP A C 1
ATOM 660 O O . ASP A 1 84 ? 1.483 -9.219 19.946 1.00 73.50 84 ASP A O 1
ATOM 664 N N . ARG A 1 85 ? -0.171 -9.723 18.511 1.00 71.44 85 ARG A N 1
ATOM 665 C CA . ARG A 1 85 ? 0.432 -10.976 18.029 1.00 71.44 85 ARG A CA 1
ATOM 666 C C . ARG A 1 85 ? 1.836 -10.752 17.462 1.00 71.44 85 ARG A C 1
ATOM 668 O O . ARG A 1 85 ? 2.746 -11.522 17.752 1.00 71.44 85 ARG A O 1
ATOM 675 N N . TYR A 1 86 ? 2.027 -9.723 16.635 1.00 71.88 86 TYR A N 1
ATOM 676 C CA . TYR A 1 86 ? 3.339 -9.425 16.061 1.00 71.88 86 TYR A CA 1
ATOM 677 C C . TYR A 1 86 ? 4.365 -9.084 17.149 1.00 71.88 86 TYR A C 1
ATOM 679 O O . TYR A 1 86 ? 5.505 -9.550 17.084 1.00 71.88 86 TYR A O 1
ATOM 687 N N . PHE A 1 87 ? 3.977 -8.295 18.152 1.00 74.00 87 PHE A N 1
ATOM 688 C CA . PHE A 1 87 ? 4.860 -7.940 19.259 1.00 74.00 87 PHE A CA 1
ATOM 689 C C . PHE A 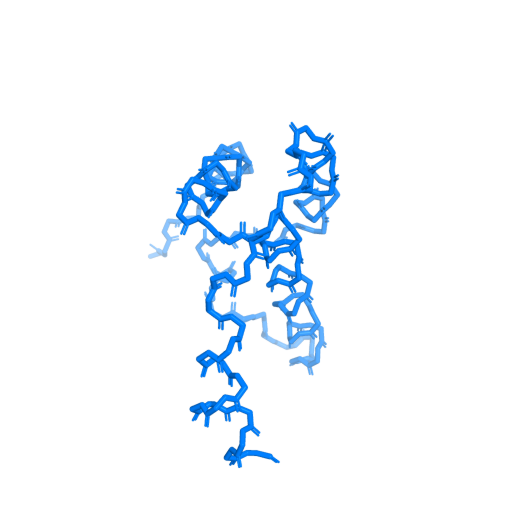1 87 ? 5.191 -9.137 20.157 1.00 74.00 87 PHE A C 1
ATOM 691 O O . PHE A 1 87 ? 6.364 -9.338 20.482 1.00 74.00 87 PHE A O 1
ATOM 698 N N . GLU A 1 88 ? 4.192 -9.940 20.516 1.00 73.44 88 GLU A N 1
ATOM 699 C CA . GLU A 1 88 ? 4.344 -11.092 21.408 1.00 73.44 88 GLU A CA 1
ATOM 700 C C . GLU A 1 88 ? 5.110 -12.246 20.760 1.00 73.44 88 GLU A C 1
ATOM 702 O O . GLU A 1 88 ? 6.015 -12.807 21.379 1.00 73.44 88 GLU A O 1
ATOM 707 N N . GLU A 1 89 ? 4.776 -12.602 19.520 1.00 76.88 89 GLU A N 1
ATOM 708 C CA . GLU A 1 89 ? 5.271 -13.829 18.890 1.00 76.88 89 GLU A CA 1
ATOM 709 C C . GLU A 1 89 ? 6.491 -13.592 17.999 1.00 76.88 89 GLU A C 1
ATOM 711 O O . GLU A 1 89 ? 7.353 -14.460 17.900 1.00 76.88 89 GLU A O 1
ATOM 716 N N . VAL A 1 90 ? 6.589 -12.433 17.340 1.00 74.69 90 VAL A N 1
ATOM 717 C CA . VAL A 1 90 ? 7.606 -12.205 16.300 1.00 74.69 90 VAL A CA 1
ATOM 718 C C . VAL A 1 90 ? 8.692 -11.255 16.779 1.00 74.69 90 VAL A C 1
ATOM 720 O O . VAL A 1 90 ? 9.867 -11.611 16.762 1.00 74.69 90 VAL A O 1
ATOM 723 N N . ARG A 1 91 ? 8.331 -10.045 17.220 1.00 72.44 91 ARG A N 1
ATOM 724 C CA . ARG A 1 91 ? 9.314 -9.017 17.590 1.00 72.44 91 ARG A CA 1
ATOM 725 C C . ARG A 1 91 ? 10.083 -9.366 18.864 1.00 72.44 91 ARG A C 1
ATOM 727 O O . ARG A 1 91 ? 11.227 -8.965 18.984 1.00 72.44 91 ARG A O 1
ATOM 734 N N . SER A 1 92 ? 9.488 -10.111 19.791 1.00 69.50 92 SER A N 1
ATOM 735 C CA . SER A 1 92 ? 10.157 -10.574 21.017 1.00 69.50 92 SER A CA 1
ATOM 736 C C . SER A 1 92 ? 11.339 -11.525 20.765 1.00 69.50 92 SER A C 1
ATOM 738 O O . SER A 1 92 ? 12.162 -11.719 21.659 1.00 69.50 92 SER A O 1
ATOM 740 N N . HIS A 1 93 ? 11.435 -12.108 19.564 1.00 63.94 93 HIS A N 1
ATOM 741 C CA . HIS A 1 93 ? 12.461 -13.082 19.181 1.00 63.94 93 HIS A CA 1
ATOM 742 C C . HIS A 1 93 ? 13.629 -12.478 18.374 1.00 63.94 93 HIS A C 1
ATOM 744 O O . HIS A 1 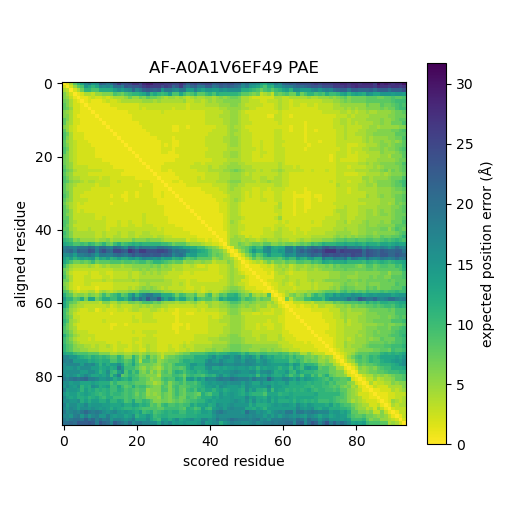93 ? 14.516 -13.227 17.956 1.00 63.94 93 HIS A O 1
ATOM 750 N N . PHE A 1 94 ? 13.652 -11.155 18.166 1.00 54.84 94 PHE A N 1
ATOM 751 C CA . PHE A 1 94 ? 14.712 -10.415 17.464 1.00 54.84 94 PHE A CA 1
ATOM 752 C C . PHE A 1 94 ? 15.136 -9.168 18.246 1.00 54.84 94 PHE A C 1
ATOM 754 O O . PHE A 1 94 ? 16.310 -8.765 18.090 1.00 54.84 94 PHE A O 1
#

Radius of gyration: 14.83 Å; Cα contacts (8 Å, |Δi|>4): 69; chains: 1; bounding box: 35×26×40 Å

Foldseek 3Di:
DAAADDPVVLLVVLLVVLVVCVVVLAQLCVSLVVLVVLVVVQVVVPPPDGDPVCVRYPDDPVSSVSSVVSSVVRDDDNRCPCVVVCVVPPVVVD

Nearest PDB structures (foldseek):
  3ter-assembly1_B  TM=2.858E-01  e=9.192E+00  Caenorhabditis elegans

pLDDT: mean 83.95, std 10.9, range [43.47, 96.62]

Sequence (94 aa):
MAARFSRAQEREADSTGMDILYRAGYPPEAMVSFMNKLLALDRESGGGRSLPIFATHPSPEERVALLQDLMRQYPEENHSYGEDRYFEEVRSHF

Solvent-accessible surface area (backbone atoms only — not comparable to full-atom values): 5588 Å² total; per-residue (Å²): 131,76,76,60,59,52,74,67,57,51,52,53,49,51,56,51,48,50,54,51,40,42,77,69,33,29,42,64,60,53,63,46,53,51,54,52,49,54,53,49,53,35,59,69,52,55,94,78,54,71,51,75,68,43,64,33,50,64,83,54,79,65,53,54,54,50,43,60,60,53,35,75,76,55,79,92,64,100,37,59,57,63,50,64,57,42,49,68,70,52,57,71,77,111

Secondary structure (DSSP, 8-state):
-PPPPPHHHHHHHHHHHHHHHHHTT--THHHHHHHHHHHHHHHHTTTS---GGGGTS---HHHHHHHHHHHTTS---S--TTHHHIIIIIGGG-